Protein AF-A0A957BRK5-F1 (afdb_monomer)

Radius of gyration: 13.33 Å; Cα contacts (8 Å, |Δi|>4): 83; chains: 1; bounding box: 31×28×29 Å

Structure (mmCIF, N/CA/C/O backbone):
data_AF-A0A957BRK5-F1
#
_entry.id   AF-A0A957BRK5-F1
#
loop_
_atom_site.group_PDB
_atom_site.id
_atom_site.type_symbol
_atom_site.label_atom_id
_atom_site.label_alt_id
_atom_site.label_comp_id
_atom_site.label_asym_id
_atom_site.label_entity_id
_atom_site.label_seq_id
_atom_site.pdbx_PDB_ins_code
_atom_site.Cartn_x
_atom_site.Cartn_y
_atom_site.Cartn_z
_atom_site.occupancy
_atom_site.B_iso_or_equiv
_atom_site.auth_seq_id
_atom_site.auth_comp_id
_atom_site.auth_asym_id
_atom_site.auth_atom_id
_atom_site.pdbx_PDB_model_num
ATOM 1 N N . TYR A 1 1 ? -1.977 -3.694 7.046 1.00 96.88 1 TYR A N 1
ATOM 2 C CA . TYR A 1 1 ? -3.299 -3.226 7.526 1.00 96.88 1 TYR A CA 1
ATOM 3 C C . TYR A 1 1 ? -3.446 -3.596 8.996 1.00 96.88 1 TYR A C 1
ATOM 5 O O . TYR A 1 1 ? -2.744 -4.505 9.426 1.00 96.88 1 TYR A O 1
ATOM 13 N N . GLN A 1 2 ? -4.266 -2.895 9.783 1.00 97.69 2 GLN A N 1
ATOM 14 C CA . GLN A 1 2 ? -4.445 -3.238 11.201 1.00 97.69 2 GLN A CA 1
ATOM 15 C C . GLN A 1 2 ? -5.123 -4.619 11.349 1.00 97.69 2 GLN A C 1
ATOM 17 O O . GLN A 1 2 ? -5.998 -4.939 10.545 1.00 97.69 2 GLN A O 1
ATOM 22 N N . PRO A 1 3 ? -4.734 -5.476 12.315 1.00 97.06 3 PRO A N 1
ATOM 23 C CA . PRO A 1 3 ? -5.257 -6.846 12.402 1.00 97.06 3 PRO A CA 1
ATOM 24 C C . PRO A 1 3 ? -6.763 -6.954 12.689 1.00 97.06 3 PRO A C 1
ATOM 26 O O . PRO A 1 3 ? -7.364 -7.973 12.365 1.00 97.06 3 PRO A O 1
ATOM 29 N N . ASP A 1 4 ? -7.360 -5.923 13.282 1.00 95.94 4 ASP A N 1
ATOM 30 C CA . ASP A 1 4 ? -8.775 -5.812 13.658 1.00 95.94 4 ASP A CA 1
ATOM 31 C C . ASP A 1 4 ? -9.656 -5.166 12.573 1.00 95.94 4 ASP A C 1
ATOM 33 O O . ASP A 1 4 ? -10.839 -4.906 12.799 1.00 95.94 4 ASP A O 1
ATOM 37 N N . LEU A 1 5 ? -9.106 -4.937 11.374 1.00 96.69 5 LEU A N 1
ATOM 38 C CA . LEU A 1 5 ? -9.850 -4.401 10.237 1.00 96.69 5 LEU A CA 1
ATOM 39 C C . LEU A 1 5 ? -11.063 -5.299 9.895 1.00 96.69 5 LEU A C 1
ATOM 41 O O . LEU A 1 5 ? -10.920 -6.527 9.867 1.00 96.69 5 LEU A O 1
ATOM 45 N N . PRO A 1 6 ? -12.243 -4.730 9.571 1.00 97.50 6 PRO A N 1
ATOM 46 C CA . PRO A 1 6 ? -13.420 -5.523 9.221 1.00 97.50 6 PRO A CA 1
ATOM 47 C C . PRO A 1 6 ? -13.150 -6.510 8.079 1.00 97.50 6 PRO A C 1
AT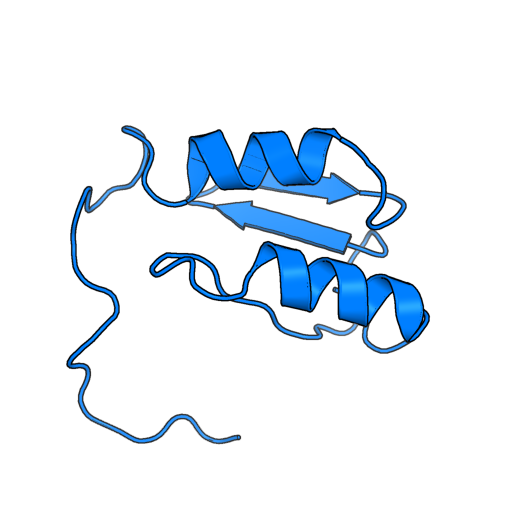OM 49 O O . PRO A 1 6 ? -12.484 -6.174 7.100 1.00 97.50 6 PRO A O 1
ATOM 52 N N . ALA A 1 7 ? -13.714 -7.720 8.165 1.00 96.69 7 ALA A N 1
ATOM 53 C CA . ALA A 1 7 ? -13.439 -8.801 7.212 1.00 96.69 7 ALA A CA 1
ATOM 54 C C . ALA A 1 7 ? -13.702 -8.410 5.744 1.00 96.69 7 ALA A C 1
ATOM 56 O O . ALA A 1 7 ? -12.938 -8.799 4.861 1.00 96.69 7 ALA A O 1
ATOM 57 N N . GLU A 1 8 ? -14.738 -7.606 5.496 1.00 97.31 8 GLU A N 1
ATOM 58 C CA . GLU A 1 8 ? -15.058 -7.059 4.173 1.00 97.31 8 GLU A CA 1
ATOM 59 C C . GLU A 1 8 ? -13.934 -6.163 3.632 1.00 97.31 8 GLU A C 1
ATOM 61 O O . GLU A 1 8 ? -13.511 -6.315 2.489 1.00 97.31 8 GLU A O 1
ATOM 66 N N . GLN A 1 9 ? -13.377 -5.289 4.470 1.00 97.81 9 GLN A N 1
ATOM 67 C CA . GLN A 1 9 ? -12.250 -4.438 4.089 1.00 97.81 9 GLN A CA 1
ATOM 68 C C . GLN A 1 9 ? -10.989 -5.269 3.822 1.00 97.81 9 GLN A C 1
ATOM 70 O O . GLN A 1 9 ? -10.279 -5.044 2.842 1.00 97.81 9 GLN A O 1
ATOM 75 N N . VAL A 1 10 ? -10.725 -6.300 4.633 1.00 97.75 10 VAL A N 1
ATOM 76 C CA . VAL A 1 10 ? -9.605 -7.214 4.358 1.00 97.75 10 VAL A CA 1
ATOM 77 C C . VAL A 1 10 ? -9.811 -7.945 3.026 1.00 97.75 10 VAL A C 1
ATOM 79 O O . VAL A 1 10 ? -8.849 -8.159 2.287 1.00 97.75 10 VAL A O 1
ATOM 82 N N . GLN A 1 11 ? -11.050 -8.304 2.684 1.00 97.69 11 GLN A N 1
ATOM 83 C CA . GLN A 1 11 ? -11.362 -8.907 1.392 1.00 97.69 11 GLN A CA 1
ATOM 84 C C . GLN A 1 11 ? -11.091 -7.940 0.230 1.00 97.69 11 GLN A C 1
ATOM 86 O O . GLN A 1 11 ? -10.413 -8.327 -0.719 1.00 97.69 11 GLN A O 1
ATOM 91 N N . GLN A 1 12 ? -11.484 -6.670 0.349 1.00 97.31 12 GLN A N 1
ATOM 92 C CA . GLN A 1 12 ? -11.159 -5.635 -0.642 1.00 97.31 12 GLN A CA 1
ATOM 93 C C . GLN A 1 12 ? -9.642 -5.482 -0.848 1.00 97.31 12 GLN A C 1
ATOM 95 O O . GLN A 1 12 ? -9.176 -5.381 -1.982 1.00 97.31 12 GLN A O 1
ATOM 100 N N . LEU A 1 13 ? -8.848 -5.530 0.229 1.00 97.50 13 LEU A N 1
ATOM 101 C CA . LEU A 1 13 ? -7.384 -5.507 0.132 1.00 97.50 13 LEU A CA 1
ATOM 102 C C . LEU A 1 13 ? -6.820 -6.750 -0.558 1.00 97.50 13 LEU A C 1
ATOM 104 O O . LEU A 1 13 ? -5.881 -6.643 -1.349 1.00 97.50 13 LEU A O 1
ATOM 108 N N . ARG A 1 14 ? -7.376 -7.933 -0.271 1.00 97.06 14 ARG A N 1
ATOM 109 C CA . ARG A 1 14 ? -6.978 -9.178 -0.943 1.00 97.06 14 ARG A CA 1
ATOM 110 C C . ARG A 1 14 ? -7.266 -9.113 -2.433 1.00 97.06 14 ARG A C 1
ATOM 112 O O . ARG A 1 14 ? -6.409 -9.500 -3.221 1.00 97.06 14 ARG A O 1
ATOM 119 N N . ASP A 1 15 ? -8.433 -8.612 -2.813 1.00 96.62 15 ASP A N 1
ATOM 120 C CA . ASP A 1 15 ? -8.821 -8.480 -4.216 1.00 96.62 15 ASP A CA 1
ATOM 121 C C . ASP A 1 15 ? -7.974 -7.428 -4.935 1.00 96.62 15 ASP A C 1
ATOM 123 O O . ASP A 1 15 ? -7.575 -7.639 -6.078 1.00 96.62 15 ASP A O 1
ATOM 127 N N . LEU A 1 16 ? -7.594 -6.351 -4.240 1.00 95.25 16 LEU A N 1
ATOM 128 C CA . LEU A 1 16 ? -6.637 -5.378 -4.754 1.00 95.25 16 LEU A CA 1
ATOM 129 C C . LEU A 1 16 ? -5.252 -5.997 -4.997 1.00 95.25 16 LEU A C 1
ATOM 131 O O . LEU A 1 16 ? -4.617 -5.650 -5.986 1.00 95.25 16 LEU A O 1
ATOM 135 N N . ALA A 1 17 ? -4.758 -6.865 -4.111 1.00 94.88 17 ALA A N 1
ATOM 136 C CA . ALA A 1 17 ? -3.408 -7.431 -4.205 1.00 94.88 17 ALA A CA 1
ATOM 137 C C . ALA A 1 17 ? -3.308 -8.653 -5.136 1.00 94.88 17 ALA A C 1
ATOM 139 O O . ALA A 1 17 ? -2.248 -8.921 -5.701 1.00 94.88 17 ALA A O 1
ATOM 140 N N . ARG A 1 18 ? -4.395 -9.413 -5.298 1.00 93.69 18 ARG A N 1
ATOM 141 C CA . ARG A 1 18 ? -4.407 -10.671 -6.055 1.00 93.69 18 ARG A CA 1
ATOM 142 C C . ARG A 1 18 ? -3.927 -10.464 -7.496 1.00 93.69 18 ARG A C 1
ATOM 144 O O . ARG A 1 18 ? -4.444 -9.620 -8.221 1.00 93.69 18 ARG A O 1
ATOM 151 N N . GLY A 1 19 ? -2.962 -11.282 -7.919 1.00 88.75 19 GLY A N 1
ATOM 152 C CA . GLY A 1 19 ? -2.425 -11.261 -9.285 1.00 88.75 19 GLY A CA 1
ATOM 153 C C . GLY A 1 19 ? -1.530 -10.059 -9.605 1.00 88.7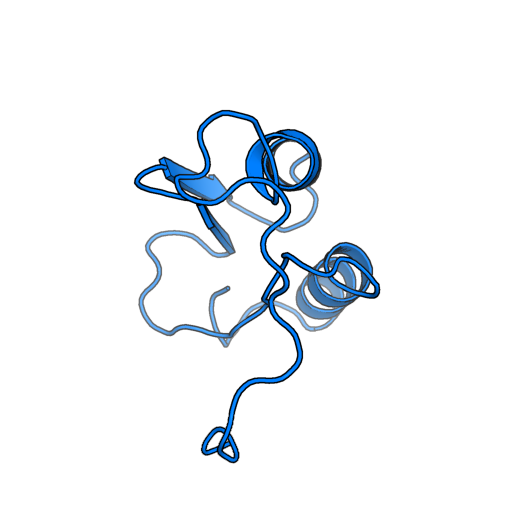5 19 GLY A C 1
ATOM 154 O O . GLY A 1 19 ? -1.239 -9.827 -10.774 1.00 88.75 19 GLY A O 1
ATOM 155 N N . LYS A 1 20 ? -1.111 -9.280 -8.598 1.00 90.12 20 LYS A N 1
ATOM 156 C CA . LYS A 1 20 ? -0.118 -8.213 -8.757 1.00 90.12 20 LYS A CA 1
ATOM 157 C C . LYS A 1 20 ? 1.228 -8.675 -8.200 1.00 90.12 20 LYS A C 1
ATOM 159 O O . LYS A 1 20 ? 1.402 -8.727 -6.987 1.00 90.12 20 LYS A O 1
ATOM 164 N N . ASP A 1 21 ? 2.179 -8.953 -9.085 1.00 87.44 21 ASP A N 1
ATOM 165 C CA . ASP A 1 21 ? 3.465 -9.585 -8.740 1.00 87.44 21 ASP A CA 1
ATOM 166 C C . ASP A 1 21 ? 4.329 -8.781 -7.753 1.00 87.44 21 ASP A C 1
ATOM 168 O O . ASP A 1 21 ? 5.112 -9.357 -7.002 1.00 87.44 21 ASP A O 1
ATOM 172 N N . HIS A 1 22 ? 4.155 -7.457 -7.713 1.00 92.00 22 HIS A N 1
ATOM 173 C CA . HIS A 1 22 ? 4.921 -6.538 -6.859 1.00 92.00 22 HIS A CA 1
ATOM 174 C C . HIS A 1 22 ? 4.114 -5.976 -5.682 1.00 92.00 22 HIS A C 1
ATOM 176 O O . HIS A 1 22 ? 4.442 -4.918 -5.144 1.00 92.00 22 HIS A O 1
ATOM 182 N N . VAL A 1 23 ? 3.016 -6.633 -5.295 1.00 94.56 23 VAL A N 1
ATOM 183 C CA . VAL A 1 23 ? 2.165 -6.187 -4.184 1.00 94.56 23 VAL A CA 1
ATOM 184 C C . VAL A 1 23 ? 2.061 -7.277 -3.133 1.00 94.56 23 VAL A C 1
ATOM 186 O O . VAL A 1 23 ? 1.626 -8.392 -3.403 1.00 94.56 23 VAL A O 1
ATOM 189 N N . LEU A 1 24 ? 2.406 -6.916 -1.900 1.00 93.38 24 LEU A N 1
ATOM 190 C CA . LEU A 1 24 ? 2.261 -7.769 -0.730 1.00 93.38 24 LEU A CA 1
ATOM 191 C C . LEU A 1 24 ? 1.217 -7.182 0.214 1.00 93.38 24 LEU A C 1
ATOM 193 O O . LEU A 1 24 ? 1.096 -5.965 0.364 1.00 93.38 24 LEU A O 1
ATOM 197 N N . LEU A 1 25 ? 0.477 -8.066 0.875 1.00 95.56 25 LEU A N 1
ATOM 198 C CA . LEU A 1 25 ? -0.534 -7.705 1.856 1.00 95.56 25 LEU A CA 1
ATOM 199 C C . LEU A 1 25 ? -0.233 -8.420 3.171 1.00 95.56 25 LEU A C 1
ATOM 201 O O . LEU A 1 25 ? -0.151 -9.644 3.199 1.00 95.56 25 LEU A O 1
ATOM 205 N N . SER A 1 26 ? -0.095 -7.659 4.258 1.00 95.19 26 SER A N 1
ATOM 206 C CA . SER A 1 26 ? 0.205 -8.209 5.582 1.00 95.19 26 SER A CA 1
ATOM 207 C C . SER A 1 26 ? -0.555 -7.473 6.698 1.00 95.19 26 SER A C 1
ATOM 209 O O . SER A 1 26 ? -0.659 -6.232 6.652 1.00 95.19 26 SER A O 1
ATOM 211 N N . PRO A 1 27 ? -1.117 -8.200 7.685 1.00 96.62 27 PRO A N 1
ATOM 212 C CA . PRO A 1 27 ? -1.595 -7.602 8.924 1.00 96.62 27 PRO A CA 1
ATOM 213 C C . PRO A 1 27 ? -0.401 -7.129 9.763 1.00 96.62 27 PRO A C 1
ATOM 215 O O . PRO A 1 27 ? 0.579 -7.847 9.930 1.00 96.62 27 PRO A O 1
ATOM 218 N N . PHE A 1 28 ? -0.482 -5.922 10.316 1.00 96.12 28 PHE A N 1
ATOM 219 C CA . PHE A 1 28 ? 0.580 -5.355 11.141 1.00 96.12 28 PHE A CA 1
ATOM 220 C C . PHE A 1 28 ? -0.019 -4.584 12.327 1.00 96.12 28 PHE A C 1
ATOM 222 O O . PHE A 1 28 ? -0.748 -3.613 12.104 1.00 96.12 28 PHE A O 1
ATOM 229 N N . PRO A 1 29 ? 0.236 -5.000 13.582 1.00 95.69 29 PRO A N 1
ATOM 230 C CA . PRO A 1 29 ? -0.268 -4.303 14.762 1.00 95.69 29 PRO A CA 1
ATOM 231 C C . PRO A 1 29 ? 0.434 -2.951 14.961 1.00 95.69 29 PRO A C 1
ATOM 233 O O . PRO A 1 29 ? 1.614 -2.799 14.661 1.00 95.69 29 PRO A O 1
ATOM 236 N N . GLY A 1 30 ? -0.287 -1.963 15.497 1.00 94.69 30 GLY A N 1
ATOM 237 C CA . GLY A 1 30 ? 0.287 -0.654 15.839 1.00 94.69 30 GLY A CA 1
ATOM 238 C C . GLY A 1 30 ? 0.474 0.316 14.665 1.00 94.69 30 GLY A C 1
ATOM 239 O O . GLY A 1 30 ? 1.175 1.316 14.815 1.00 94.69 30 GLY A O 1
ATOM 240 N N . LEU A 1 31 ? -0.145 0.064 13.503 1.00 95.81 31 LEU A N 1
ATOM 241 C CA . LEU A 1 31 ? -0.201 1.065 12.430 1.00 95.81 31 LEU A CA 1
ATOM 242 C C . LEU A 1 31 ? -0.940 2.324 12.903 1.00 95.81 31 LEU A C 1
ATOM 244 O O . LEU A 1 31 ? -1.966 2.227 13.574 1.00 95.81 31 LEU A O 1
ATOM 248 N N . LYS A 1 32 ? -0.449 3.498 12.490 1.00 93.44 32 LYS A N 1
ATOM 249 C CA . LYS A 1 32 ? -1.048 4.808 12.808 1.00 93.44 32 LYS A CA 1
ATOM 250 C C . LYS A 1 32 ? -2.424 5.033 12.171 1.00 93.44 32 LYS A C 1
ATOM 252 O O . LYS A 1 32 ? -3.181 5.863 12.658 1.00 93.44 32 LYS A O 1
ATOM 257 N N . SER A 1 33 ? -2.731 4.285 11.114 1.00 97.19 33 SER A N 1
ATOM 258 C CA . SER A 1 33 ? -4.000 4.315 10.386 1.00 97.19 33 SER A CA 1
ATOM 259 C C . SER A 1 33 ? -4.475 2.886 10.073 1.00 97.19 33 SER A C 1
ATOM 261 O O . SER A 1 33 ? -3.631 1.982 10.011 1.00 97.19 33 SER A O 1
ATOM 263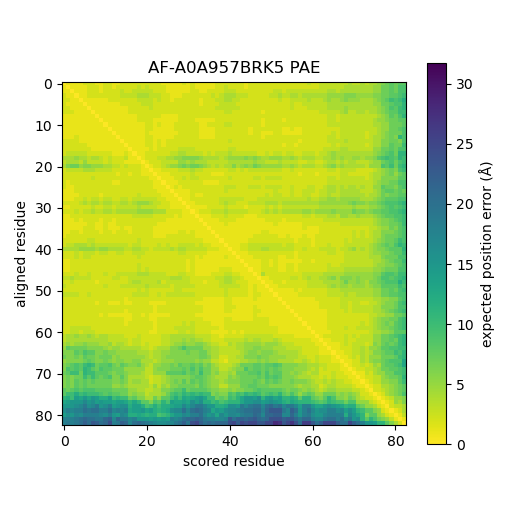 N N . PRO A 1 34 ? -5.785 2.659 9.844 1.00 97.56 34 PRO A N 1
ATOM 264 C CA . PRO A 1 34 ? -6.342 1.330 9.553 1.00 97.56 34 PRO A CA 1
ATOM 265 C C . PRO A 1 34 ? -5.644 0.613 8.393 1.00 97.56 34 PRO A C 1
ATOM 267 O O . PRO A 1 34 ? -5.338 -0.585 8.463 1.00 97.56 34 PRO A O 1
ATOM 270 N N . VAL A 1 35 ? -5.302 1.363 7.344 1.00 98.06 35 VAL A N 1
ATOM 271 C CA . VAL A 1 35 ? -4.499 0.879 6.222 1.00 98.06 35 VAL A CA 1
ATOM 272 C C . VAL A 1 35 ? -3.313 1.812 6.004 1.00 98.06 35 VAL A C 1
ATOM 274 O O . VAL A 1 35 ? -3.424 3.035 6.063 1.00 98.06 35 VAL A O 1
ATOM 277 N N . VAL A 1 36 ? -2.154 1.214 5.747 1.00 98.19 36 VAL A N 1
ATOM 278 C CA . VAL A 1 36 ? -0.934 1.922 5.364 1.00 98.19 36 VAL A CA 1
ATOM 279 C C . VAL A 1 36 ? -0.370 1.221 4.136 1.00 98.19 36 VAL A C 1
ATOM 281 O O . VAL A 1 36 ? -0.148 0.009 4.175 1.00 98.19 36 VAL A O 1
ATOM 284 N N . ALA A 1 37 ? -0.183 1.969 3.050 1.00 97.75 37 ALA A N 1
ATOM 285 C CA . ALA A 1 37 ? 0.493 1.503 1.845 1.00 97.75 37 ALA A CA 1
ATOM 286 C C . ALA A 1 37 ? 1.909 2.082 1.807 1.00 97.75 37 ALA A C 1
ATOM 288 O O . ALA A 1 37 ? 2.089 3.289 1.957 1.00 97.75 37 ALA A O 1
ATOM 289 N N . THR A 1 38 ? 2.903 1.224 1.596 1.00 96.31 38 THR A N 1
ATOM 290 C CA . THR A 1 38 ? 4.318 1.605 1.627 1.00 96.31 38 THR A CA 1
ATOM 291 C C . THR A 1 38 ? 4.999 1.153 0.345 1.00 96.31 38 THR A C 1
ATOM 293 O O . THR A 1 38 ? 4.775 0.035 -0.112 1.00 96.31 38 THR A O 1
ATOM 296 N N . ALA A 1 39 ? 5.834 2.015 -0.231 1.00 95.69 39 ALA A N 1
ATOM 297 C CA . ALA A 1 39 ? 6.681 1.689 -1.374 1.00 95.69 39 ALA A CA 1
ATOM 298 C C . ALA A 1 39 ? 7.932 2.573 -1.354 1.00 95.69 39 ALA A C 1
ATOM 300 O O . ALA A 1 39 ? 7.808 3.790 -1.405 1.00 95.69 39 ALA A O 1
ATOM 301 N N . TRP A 1 40 ? 9.126 1.978 -1.279 1.00 91.56 40 TRP A N 1
ATOM 302 C CA . TRP A 1 40 ? 10.422 2.660 -1.455 1.00 91.56 40 TRP A CA 1
ATOM 303 C C . TRP A 1 40 ? 10.540 4.049 -0.799 1.00 91.56 40 TRP A C 1
ATOM 305 O O . TRP A 1 40 ? 10.710 5.062 -1.470 1.00 91.56 40 TRP A O 1
ATOM 315 N N . GLY A 1 41 ? 10.424 4.106 0.531 1.00 92.06 41 GLY A N 1
ATOM 316 C CA . GLY A 1 41 ? 10.527 5.357 1.299 1.00 92.06 41 GLY A CA 1
ATOM 317 C C . GLY A 1 41 ? 9.270 6.237 1.279 1.00 92.06 41 GLY A C 1
ATOM 318 O O . GLY A 1 41 ? 9.232 7.254 1.966 1.00 92.06 41 GLY A O 1
ATOM 319 N N . LEU A 1 42 ? 8.228 5.842 0.545 1.00 94.94 42 LEU A N 1
ATOM 320 C CA . LEU A 1 42 ? 6.917 6.485 0.548 1.00 94.94 42 LEU A CA 1
ATOM 321 C C . LEU A 1 42 ? 5.951 5.712 1.435 1.00 94.94 42 LEU A C 1
ATOM 323 O O . LEU A 1 42 ? 5.929 4.480 1.422 1.00 94.94 42 LEU A O 1
ATOM 327 N N . GLN A 1 43 ? 5.106 6.453 2.144 1.00 96.75 43 GLN A N 1
ATOM 328 C CA . GLN A 1 43 ? 4.033 5.904 2.955 1.00 96.75 43 GLN A CA 1
ATOM 329 C C . GLN A 1 43 ? 2.754 6.708 2.728 1.00 96.75 43 GLN A C 1
ATOM 331 O O . GLN A 1 43 ? 2.770 7.938 2.749 1.00 96.75 43 GLN A O 1
ATOM 336 N N . LEU A 1 44 ? 1.647 6.004 2.521 1.00 97.94 44 LEU A N 1
ATOM 337 C CA . LEU A 1 44 ? 0.309 6.563 2.414 1.00 97.94 44 LEU A CA 1
ATOM 338 C C . LEU A 1 44 ? -0.561 5.976 3.524 1.00 97.94 44 LEU A C 1
ATOM 340 O O . LEU A 1 44 ? -0.812 4.772 3.560 1.00 97.94 44 LEU A O 1
ATOM 344 N N . GLU A 1 45 ? -1.015 6.844 4.422 1.00 98.12 45 GLU A N 1
ATOM 345 C CA . GLU A 1 45 ? -1.938 6.513 5.505 1.00 98.12 45 GLU A CA 1
ATOM 346 C C . GLU A 1 45 ? -3.389 6.724 5.058 1.00 98.12 45 GLU A C 1
ATOM 348 O O . GLU A 1 45 ? -3.728 7.749 4.454 1.00 98.12 45 GLU A O 1
ATOM 353 N N . LEU A 1 46 ? -4.235 5.729 5.321 1.00 97.75 46 LEU A N 1
ATOM 354 C CA . LEU A 1 46 ? -5.584 5.636 4.778 1.00 97.75 46 LEU A CA 1
ATOM 355 C C . LEU A 1 46 ? -6.583 5.290 5.891 1.00 97.75 46 LEU A C 1
ATOM 357 O O . LEU A 1 46 ? -6.330 4.351 6.656 1.00 97.75 46 LEU A O 1
ATOM 361 N N . PRO A 1 47 ? -7.715 6.011 5.976 1.00 95.38 47 PRO A N 1
ATOM 362 C CA . PRO A 1 47 ? -8.733 5.757 6.993 1.00 95.38 47 PRO A CA 1
ATOM 363 C C . PRO A 1 47 ? -9.488 4.442 6.753 1.00 95.38 47 PRO A C 1
ATOM 365 O O . PRO A 1 47 ? -9.972 3.843 7.706 1.00 95.38 47 PRO A O 1
ATOM 368 N N . ASP A 1 48 ? -9.569 3.977 5.506 1.00 94.12 48 ASP A N 1
ATOM 369 C CA . ASP A 1 48 ? -10.229 2.732 5.119 1.00 94.12 48 ASP A CA 1
ATOM 370 C C . ASP A 1 48 ? -9.756 2.257 3.731 1.00 94.12 48 ASP A C 1
ATOM 372 O O . ASP A 1 48 ? -8.911 2.877 3.078 1.00 94.12 48 ASP A O 1
ATOM 376 N N . THR A 1 49 ? -10.288 1.119 3.290 1.00 94.75 49 THR A N 1
ATOM 377 C CA . THR A 1 49 ? -9.936 0.439 2.035 1.00 94.75 49 THR A CA 1
ATOM 378 C C . THR A 1 49 ? -10.648 0.967 0.794 1.00 94.75 49 THR A C 1
ATOM 380 O O . THR A 1 49 ? -10.242 0.633 -0.319 1.00 94.75 49 THR A O 1
ATOM 383 N N . SER A 1 50 ? -11.690 1.783 0.960 1.00 94.38 50 SER A N 1
ATOM 384 C CA . SER A 1 50 ? -12.451 2.393 -0.136 1.00 94.38 50 SER A CA 1
ATOM 385 C C . SER A 1 50 ? -11.814 3.681 -0.666 1.00 94.38 50 SER A C 1
ATOM 387 O O . SER A 1 50 ? -12.200 4.182 -1.725 1.00 94.38 50 SER A O 1
ATOM 389 N N . ASP A 1 51 ? -10.802 4.203 0.030 1.00 97.00 51 ASP A N 1
ATOM 390 C CA . ASP A 1 51 ? -10.067 5.383 -0.395 1.00 97.00 51 ASP A CA 1
ATOM 391 C C . ASP A 1 51 ? -9.387 5.163 -1.757 1.00 97.00 51 ASP A C 1
ATOM 393 O O . ASP A 1 51 ? -8.429 4.398 -1.912 1.00 97.00 51 ASP A O 1
ATOM 397 N N . SER A 1 52 ? -9.865 5.897 -2.763 1.00 95.69 52 SER A N 1
ATOM 398 C CA . SER A 1 52 ? -9.368 5.844 -4.144 1.00 95.69 52 SER A CA 1
ATOM 399 C C . SER A 1 52 ? -7.850 6.051 -4.282 1.00 95.69 52 SER A C 1
ATOM 401 O O . SER A 1 52 ? -7.241 5.560 -5.243 1.00 95.69 52 SER A O 1
ATOM 403 N N . ARG A 1 53 ? -7.210 6.729 -3.317 1.00 97.62 53 ARG A N 1
ATOM 404 C CA . ARG A 1 53 ? -5.757 6.938 -3.291 1.00 97.62 53 ARG A CA 1
ATOM 405 C C . ARG A 1 53 ? -5.001 5.622 -3.151 1.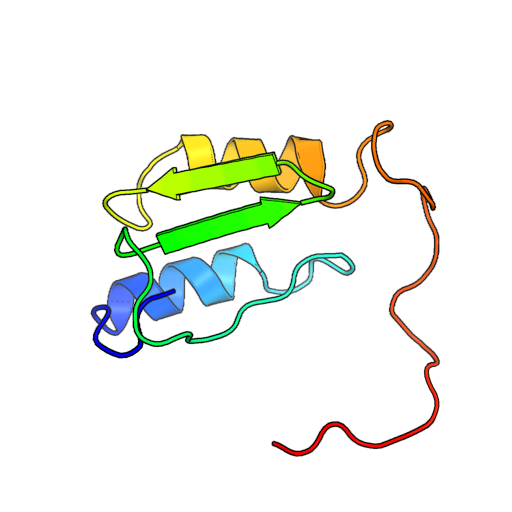00 97.62 53 ARG A C 1
ATOM 407 O O . ARG A 1 53 ? -3.898 5.526 -3.678 1.00 97.62 53 ARG A O 1
ATOM 414 N N . LEU A 1 54 ? -5.585 4.596 -2.527 1.00 97.50 54 LEU A N 1
ATOM 415 C CA . LEU A 1 54 ? -4.970 3.275 -2.390 1.00 97.50 54 LEU A C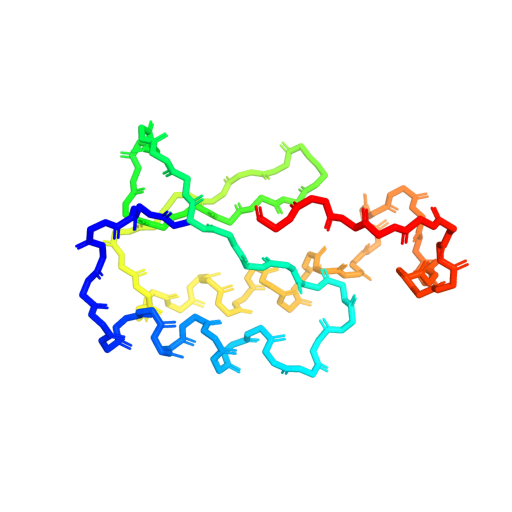A 1
ATOM 416 C C . LEU A 1 54 ? -4.732 2.616 -3.755 1.00 97.50 54 LEU A C 1
ATOM 418 O O . LEU A 1 54 ? -3.617 2.197 -4.067 1.00 97.50 54 LEU A O 1
ATOM 422 N N . ALA A 1 55 ? -5.766 2.570 -4.598 1.00 96.00 55 ALA A N 1
ATOM 423 C CA . ALA A 1 55 ? -5.659 1.995 -5.936 1.00 96.00 55 ALA A CA 1
ATOM 424 C C . ALA A 1 55 ? -4.683 2.794 -6.814 1.00 96.00 55 ALA A C 1
ATOM 426 O O . ALA A 1 55 ? -3.895 2.213 -7.566 1.00 96.00 55 ALA A O 1
ATOM 427 N N . ALA A 1 56 ? -4.696 4.127 -6.692 1.00 96.88 56 ALA A N 1
ATOM 428 C CA . ALA A 1 56 ? -3.744 4.991 -7.382 1.00 96.88 56 ALA A CA 1
ATOM 429 C C . ALA A 1 56 ? -2.300 4.749 -6.918 1.00 96.88 56 ALA A C 1
ATOM 431 O O . ALA A 1 56 ? -1.403 4.666 -7.757 1.00 96.88 56 ALA A O 1
ATOM 432 N N . PHE A 1 57 ? -2.085 4.582 -5.612 1.00 97.31 57 PHE A N 1
ATOM 433 C CA . PHE A 1 57 ? -0.775 4.308 -5.037 1.00 97.31 57 PHE A CA 1
ATOM 434 C C . PHE A 1 57 ? -0.214 2.989 -5.566 1.00 97.31 57 PHE A C 1
ATOM 436 O O . PHE A 1 57 ? 0.878 2.968 -6.122 1.00 97.31 57 PHE A O 1
ATOM 443 N N . VAL A 1 58 ? -0.987 1.903 -5.495 1.00 95.94 58 VAL A N 1
ATOM 444 C CA . VAL A 1 58 ? -0.553 0.595 -6.009 1.00 95.94 58 VAL A CA 1
ATOM 445 C C . VAL A 1 58 ? -0.202 0.673 -7.494 1.00 95.94 58 VAL A C 1
ATOM 447 O O . VAL A 1 58 ? 0.852 0.198 -7.906 1.00 95.94 58 VAL A O 1
ATOM 450 N N . ARG A 1 59 ? -1.052 1.309 -8.307 1.00 94.94 59 ARG A N 1
ATOM 451 C CA . ARG A 1 59 ? -0.825 1.421 -9.753 1.00 94.94 59 ARG A CA 1
ATOM 452 C C . ARG A 1 59 ? 0.438 2.221 -10.093 1.00 94.94 59 ARG A C 1
ATOM 454 O O . ARG A 1 59 ? 1.130 1.868 -11.040 1.00 94.94 59 ARG A O 1
ATOM 461 N N . ASN A 1 60 ? 0.729 3.281 -9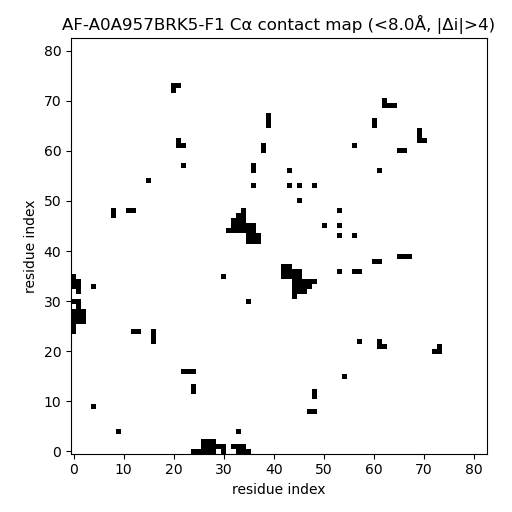.343 1.00 94.94 60 ASN A N 1
ATOM 462 C CA . ASN A 1 60 ? 1.879 4.144 -9.610 1.00 94.94 60 ASN A CA 1
ATOM 463 C C . ASN A 1 60 ? 3.182 3.590 -9.012 1.00 94.94 60 ASN A C 1
ATOM 465 O O . ASN A 1 60 ? 4.251 3.809 -9.578 1.00 94.94 60 ASN A O 1
ATOM 469 N N . TYR A 1 61 ? 3.108 2.894 -7.871 1.00 95.31 61 TYR A N 1
ATOM 470 C CA . TYR A 1 61 ? 4.289 2.588 -7.065 1.00 95.31 61 TYR A CA 1
ATOM 471 C C . TYR A 1 61 ? 4.704 1.116 -7.010 1.00 95.31 61 TYR A C 1
ATOM 473 O O . TYR A 1 61 ? 5.862 0.872 -6.684 1.00 95.31 61 TYR A O 1
ATOM 481 N N . ALA A 1 62 ? 3.847 0.155 -7.379 1.00 92.69 62 ALA A N 1
ATOM 482 C CA . ALA A 1 62 ? 4.196 -1.272 -7.306 1.00 92.69 62 ALA A CA 1
ATOM 483 C C . ALA A 1 62 ? 5.433 -1.636 -8.154 1.00 92.69 62 ALA A C 1
ATOM 485 O O . ALA A 1 62 ? 6.282 -2.394 -7.710 1.00 92.69 62 ALA A O 1
ATOM 486 N N . ASN A 1 63 ? 5.571 -1.053 -9.346 1.00 92.38 63 ASN A N 1
ATOM 487 C CA . ASN A 1 63 ? 6.749 -1.214 -10.209 1.00 92.38 63 ASN A CA 1
ATOM 488 C C . ASN A 1 63 ? 7.016 0.076 -11.013 1.00 92.38 63 ASN A C 1
ATOM 490 O O . ASN A 1 63 ? 7.276 0.049 -12.214 1.00 92.38 63 ASN A O 1
ATOM 494 N N . GLY A 1 64 ? 6.819 1.230 -10.367 1.00 90.00 64 GLY A N 1
ATOM 495 C CA . GLY A 1 64 ? 7.016 2.541 -10.994 1.00 90.00 64 GLY A CA 1
ATOM 496 C C . GLY A 1 64 ? 8.495 2.933 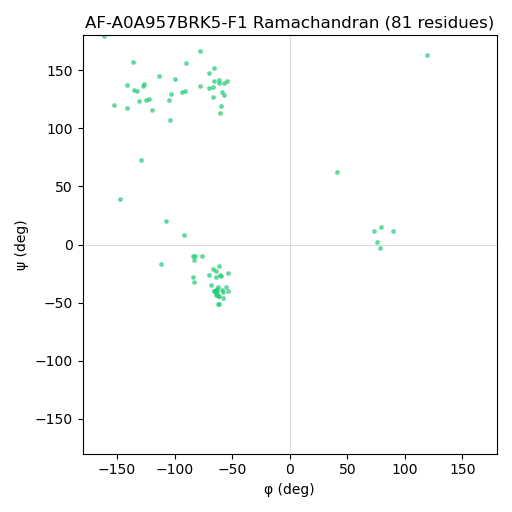-11.085 1.00 90.00 64 GLY A C 1
ATOM 497 O O . GLY A 1 64 ? 9.316 2.342 -10.395 1.00 90.00 64 GLY A O 1
ATOM 498 N N . PRO A 1 65 ? 8.854 3.958 -11.874 1.00 89.12 65 PRO A N 1
ATOM 499 C CA . PRO A 1 65 ? 10.246 4.313 -12.187 1.00 89.12 65 PRO A CA 1
ATOM 500 C C . PRO A 1 65 ? 11.109 4.698 -10.974 1.00 89.12 65 PRO A C 1
ATOM 502 O O . PRO A 1 65 ? 12.330 4.680 -11.064 1.00 89.12 65 PRO A O 1
ATOM 505 N N . GLN A 1 66 ? 10.490 5.048 -9.845 1.00 89.31 66 GLN A N 1
ATOM 506 C CA . GLN A 1 66 ? 11.169 5.327 -8.576 1.00 89.31 66 GLN A CA 1
ATOM 507 C C . GLN A 1 66 ? 11.644 4.072 -7.823 1.00 89.31 66 GLN A C 1
ATOM 509 O O . GLN A 1 66 ? 12.324 4.205 -6.809 1.00 89.31 66 GLN A O 1
ATOM 514 N N . THR A 1 67 ? 11.242 2.867 -8.246 1.00 89.56 67 THR A N 1
ATOM 515 C CA . THR A 1 67 ? 11.735 1.625 -7.636 1.00 89.56 67 THR A CA 1
ATOM 516 C C . THR A 1 67 ? 13.234 1.463 -7.934 1.00 89.56 67 THR A C 1
ATOM 518 O O . THR A 1 67 ? 13.637 1.673 -9.078 1.00 89.56 67 THR A O 1
ATOM 521 N N . PRO A 1 68 ? 14.079 1.091 -6.956 1.00 87.38 68 PRO A N 1
ATOM 522 C CA . PRO A 1 68 ? 15.503 0.844 -7.189 1.00 87.38 68 PRO A CA 1
ATOM 523 C C . PRO A 1 68 ? 15.774 -0.275 -8.199 1.00 87.38 68 PRO A C 1
ATOM 525 O O . PRO A 1 68 ? 16.803 -0.255 -8.867 1.00 87.38 68 PRO A O 1
ATOM 528 N N . GLU A 1 69 ? 14.848 -1.229 -8.332 1.00 85.88 69 GLU A N 1
ATOM 529 C CA . GLU A 1 69 ? 14.995 -2.399 -9.205 1.00 85.88 69 GLU A CA 1
ATOM 530 C C . GLU A 1 69 ? 13.768 -2.575 -10.127 1.00 85.88 69 GLU A C 1
ATOM 532 O O . GLU A 1 69 ? 12.933 -3.457 -9.900 1.00 85.88 69 GLU A O 1
ATOM 537 N N . PRO A 1 70 ? 13.589 -1.726 -11.161 1.00 85.50 70 PRO A N 1
ATOM 538 C CA . PRO A 1 70 ? 12.403 -1.789 -12.013 1.00 85.50 70 PRO A CA 1
ATOM 539 C C . PRO A 1 70 ? 12.359 -3.078 -12.826 1.00 85.50 70 PRO A C 1
ATOM 541 O O . PRO A 1 70 ? 13.299 -3.409 -13.544 1.00 85.50 70 PRO A O 1
ATOM 544 N N . GLY A 1 71 ? 11.241 -3.799 -12.735 1.00 85.00 71 GLY A N 1
ATOM 545 C CA . GLY A 1 71 ? 11.034 -5.056 -13.457 1.00 85.00 71 GLY A CA 1
ATOM 546 C C . GLY A 1 71 ? 11.768 -6.266 -12.875 1.00 85.00 71 GLY A C 1
ATOM 547 O O . GLY A 1 71 ? 11.641 -7.353 -13.437 1.00 85.00 71 GLY A O 1
ATOM 548 N N . ALA A 1 72 ? 12.485 -6.120 -11.754 1.00 87.81 72 ALA A N 1
ATOM 549 C CA . ALA A 1 72 ? 13.031 -7.269 -11.044 1.00 87.81 72 ALA A CA 1
ATOM 550 C C . ALA A 1 72 ? 11.895 -8.184 -10.561 1.00 87.81 72 ALA A C 1
ATOM 552 O O . ALA A 1 72 ? 10.832 -7.731 -10.121 1.00 87.81 72 ALA A O 1
ATOM 553 N N . ALA A 1 73 ? 12.107 -9.491 -10.689 1.00 87.06 73 ALA A N 1
ATOM 554 C CA . ALA A 1 73 ? 11.118 -10.480 -10.297 1.00 87.06 73 ALA A CA 1
ATOM 555 C C . ALA A 1 73 ? 11.116 -10.670 -8.774 1.00 87.06 73 ALA A C 1
ATOM 557 O O . ALA A 1 73 ? 12.169 -10.833 -8.164 1.00 87.06 73 ALA A O 1
ATOM 558 N N . CYS A 1 74 ? 9.925 -10.735 -8.172 1.00 84.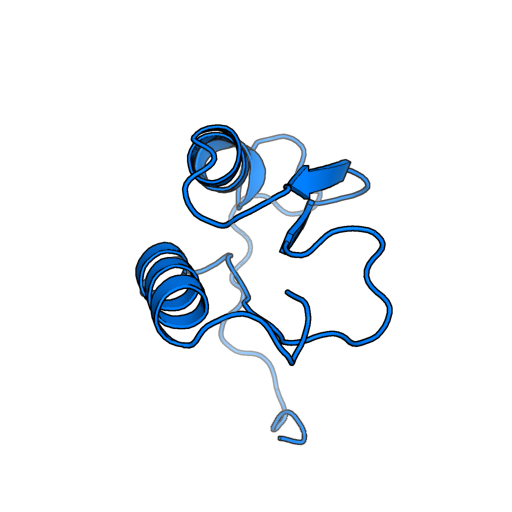44 74 CYS A N 1
ATOM 559 C CA . CYS A 1 74 ? 9.760 -11.151 -6.774 1.00 84.44 74 CYS A CA 1
ATOM 560 C C . CYS A 1 74 ? 9.744 -12.687 -6.612 1.00 84.44 74 CYS A C 1
ATOM 562 O O . CYS A 1 74 ? 9.769 -13.200 -5.495 1.00 84.44 74 CYS A O 1
ATOM 564 N N . SER A 1 75 ? 9.680 -13.432 -7.720 1.00 82.81 75 SER A N 1
ATOM 565 C CA . SER A 1 75 ? 9.634 -14.896 -7.759 1.00 82.81 75 SER A CA 1
ATOM 566 C C . SER A 1 75 ? 11.025 -15.534 -7.823 1.00 82.81 75 SER A C 1
ATOM 568 O O . SER A 1 75 ? 11.955 -14.942 -8.360 1.00 82.81 75 SER A O 1
ATOM 570 N N . GLY A 1 76 ? 11.143 -16.791 -7.382 1.00 83.19 76 GLY A N 1
ATOM 571 C CA . GLY A 1 76 ? 12.382 -17.575 -7.505 1.00 83.19 76 GLY A CA 1
ATOM 572 C C . GLY A 1 76 ? 13.351 -17.443 -6.326 1.00 83.19 76 GLY A C 1
ATOM 573 O O . GLY A 1 76 ? 14.490 -17.891 -6.425 1.00 83.19 76 GLY A O 1
ATOM 574 N N . GLY A 1 77 ? 12.912 -16.852 -5.211 1.00 81.56 77 GLY A N 1
ATOM 575 C CA . GLY A 1 77 ? 13.681 -16.827 -3.966 1.00 81.56 77 GLY A CA 1
ATOM 576 C C . GLY A 1 77 ? 13.870 -18.223 -3.355 1.00 81.56 77 GLY A C 1
ATOM 577 O O . GLY A 1 77 ? 13.033 -19.110 -3.520 1.00 81.56 77 GLY A O 1
ATOM 578 N N . PHE A 1 78 ? 14.968 -18.406 -2.620 1.00 84.38 78 PHE A N 1
ATOM 579 C CA . PHE A 1 78 ? 15.252 -19.631 -1.869 1.00 84.38 78 PHE A CA 1
ATOM 580 C C . PHE A 1 78 ? 14.766 -19.499 -0.418 1.00 84.38 78 PHE A C 1
ATOM 582 O O . PHE A 1 78 ? 15.090 -18.524 0.256 1.00 84.38 78 PHE A O 1
ATOM 589 N N . GLY A 1 79 ? 14.028 -20.501 0.071 1.00 78.38 79 GLY A N 1
ATOM 590 C CA . GLY A 1 79 ? 13.515 -20.568 1.447 1.00 78.38 79 GLY A CA 1
ATOM 591 C C . GLY A 1 79 ? 11.985 -20.617 1.532 1.00 78.38 79 GLY A C 1
ATOM 592 O O . GLY A 1 79 ? 11.286 -20.322 0.567 1.00 78.38 79 GLY A O 1
ATOM 593 N N . GLN A 1 80 ? 11.463 -21.016 2.695 1.00 71.50 80 GLN A N 1
ATOM 594 C CA . GLN A 1 80 ? 10.041 -20.900 3.029 1.00 71.50 80 GLN A CA 1
ATOM 595 C C . GLN A 1 80 ? 9.874 -19.746 4.023 1.00 71.50 80 GLN A C 1
ATOM 597 O O . GLN A 1 80 ? 10.536 -19.768 5.064 1.00 71.50 80 GLN A O 1
ATOM 602 N N . PRO A 1 81 ? 9.024 -18.744 3.736 1.00 66.88 81 PRO A N 1
ATOM 603 C CA . PRO A 1 81 ? 8.668 -17.766 4.748 1.00 66.88 81 PRO A CA 1
ATOM 604 C C . PRO A 1 81 ? 8.033 -18.500 5.932 1.00 66.88 81 PRO A C 1
AT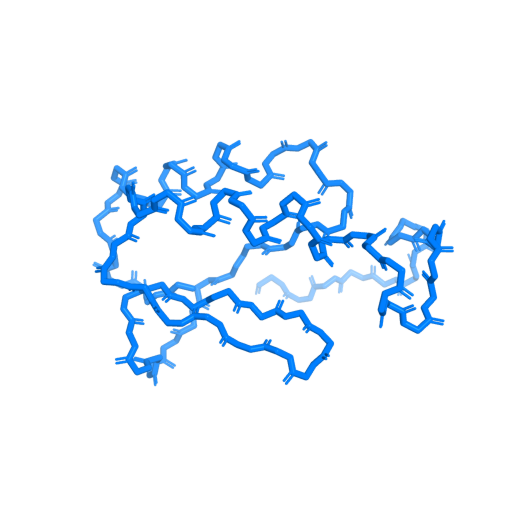OM 606 O O . PRO A 1 81 ? 7.147 -19.334 5.743 1.00 66.88 81 PRO A O 1
ATOM 609 N N . ILE A 1 82 ? 8.501 -18.201 7.143 1.00 63.56 82 ILE A N 1
ATOM 610 C CA . ILE A 1 82 ? 7.786 -18.577 8.364 1.00 63.56 82 ILE A CA 1
ATOM 611 C C . ILE A 1 82 ? 6.407 -17.912 8.311 1.00 63.56 82 ILE A C 1
ATOM 613 O O . ILE A 1 82 ? 6.317 -16.695 8.146 1.00 63.56 82 ILE A O 1
ATOM 617 N N . ALA A 1 83 ? 5.367 -18.747 8.330 1.00 52.59 83 ALA A N 1
ATOM 618 C CA . ALA A 1 83 ? 3.970 -18.334 8.257 1.00 52.59 83 ALA A CA 1
ATOM 619 C C . ALA A 1 83 ? 3.522 -17.600 9.526 1.00 52.59 83 ALA A C 1
ATOM 621 O O . ALA A 1 83 ? 4.009 -17.969 10.621 1.00 52.59 83 ALA A O 1
#

Secondary structure (DSSP, 8-state):
--TTS-HHHHHHHHHHHTT-TT------TT-SSSEEEEETTEEEEESSTT-HHHHHHHHHHSS-TTSSSTT--S---SS----

pLDDT: mean 92.16, std 8.03, range [52.59, 98.19]

Solvent-accessible surface area (backbone atoms only — not comparable to full-atom values): 5391 Å² total; per-residue (Å²): 51,33,75,84,56,55,70,69,49,53,47,54,51,47,62,69,35,60,95,40,83,63,50,86,86,60,73,39,82,85,56,97,34,52,27,60,51,74,48,92,96,42,76,46,79,28,86,51,79,81,48,68,64,57,62,52,46,52,72,54,50,48,70,21,90,84,44,96,62,65,82,63,73,79,69,88,73,87,83,78,81,85,127

Foldseek 3Di:
DAPPADPVQVVLVCVLQPPQQQDDDDHDHPDPEPDWDDADPDIDHDNTNPPPVVSVCCVCGSQHPSHPDHPDGPPDDDDDPDD

Sequence (83 aa):
YQPDLPAEQVQQLRDLARGKDHVLLSPFPGLKSPVVATAWGLQLELPDTSDSRLAAFVRNYANGPQTPEPGAACSGGFGQPIA

Mean predicted aligned error: 4.1 Å